Protein AF-A0A5A7T1Z3-F1 (afdb_monomer_lite)

Radius of gyration: 35.7 Å; chains: 1; bounding box: 70×56×98 Å

Sequence (139 aa):
MLKKARVNKQGQYDNDDVQQVVHKIDEISMNTDSSSVNRHYSNDVLIQALDTKENNDRVHGVSGYVTPTTYFHSVKKTSKDEANILVENEELRRRVSELEAQIHPNLSTSLSAHRSYSRRIMLEGIEEKGKRIEVESMD

Secondary structure (DSSP, 8-state):
--------TTS--S-HHHHHHHHHHHHHHHHHHH-----SS---HHHHHHTPPP-TT------TT--GGGTS-PPPPPHHHHHHHHHHHHHHHHHHHHHHHHHHHHHHHHHHHHHHHHHHHHHHHHHHHHHHHHHHT--

Foldseek 3Di:
DDDDDDDDPVRHDPDPLVVQLVVQLVVVVVCVVVDPPDPDDPQPSNCRSVVHDDDPPDDPPPDPPDDVVNVDVDDDQDPVNVVVVVVVVVVVVVVVVVVVVVPVVVVVVVVVVVVVVVVVVVVVVVVVVVVVVVVVVVD

Organism: Cucumis melo var. makuwa (NCBI:txid1194695)

pLDDT: mean 77.85, std 12.14, range [49.25, 97.31]

Structure (mmCIF, N/CA/C/O backbone):
data_AF-A0A5A7T1Z3-F1
#
_entry.id   AF-A0A5A7T1Z3-F1
#
loop_
_atom_site.group_PDB
_atom_site.id
_atom_site.type_symbol
_atom_site.label_atom_id
_atom_site.label_alt_id
_atom_site.label_comp_id
_atom_site.label_asym_id
_atom_site.label_entity_id
_atom_site.label_seq_id
_atom_site.pdbx_PDB_ins_code
_atom_site.Cartn_x
_atom_site.Cartn_y
_atom_site.Cartn_z
_atom_site.occupancy
_atom_site.B_iso_or_equiv
_atom_site.auth_seq_id
_atom_site.auth_comp_id
_atom_site.auth_asym_id
_atom_site.auth_atom_id
_atom_site.pdbx_PDB_model_num
ATOM 1 N N . MET A 1 1 ? -4.048 -23.358 23.894 1.00 57.84 1 MET A N 1
ATOM 2 C CA . MET A 1 1 ? -3.948 -22.084 23.145 1.00 57.84 1 MET A CA 1
ATOM 3 C C . MET A 1 1 ? -4.443 -20.943 24.033 1.00 57.84 1 MET A C 1
ATOM 5 O O . MET A 1 1 ? -5.480 -21.107 24.661 1.00 57.84 1 MET A O 1
ATOM 9 N N . LEU A 1 2 ? -3.704 -19.834 24.165 1.00 58.19 2 LEU A N 1
ATOM 10 C CA . LEU A 1 2 ? -4.121 -18.700 25.005 1.00 58.19 2 LEU A CA 1
ATOM 11 C C . LEU A 1 2 ? -4.931 -17.705 24.161 1.00 58.19 2 LEU A C 1
ATOM 13 O O . LEU A 1 2 ? -4.349 -16.874 23.471 1.00 58.19 2 LEU A O 1
ATOM 17 N N . LYS A 1 3 ? -6.265 -17.783 24.212 1.00 73.19 3 LYS A N 1
ATOM 18 C CA . LYS A 1 3 ? -7.150 -16.752 23.647 1.00 73.19 3 LYS A CA 1
ATOM 19 C C . LYS A 1 3 ? -7.425 -15.684 24.708 1.00 73.19 3 LYS A C 1
ATOM 21 O O . LYS A 1 3 ? -7.753 -16.011 25.848 1.00 73.19 3 LYS A O 1
ATOM 26 N N . LYS A 1 4 ? -7.260 -14.405 24.363 1.00 75.50 4 LYS A N 1
ATOM 27 C CA . LYS A 1 4 ? -7.485 -13.289 25.291 1.00 75.50 4 LYS A CA 1
ATOM 28 C C . LYS A 1 4 ? -8.191 -12.155 24.561 1.00 75.50 4 LYS A C 1
ATOM 30 O O . LYS A 1 4 ? -7.642 -11.590 23.623 1.00 75.50 4 LYS A O 1
ATOM 35 N N . ALA A 1 5 ? -9.391 -11.823 25.014 1.00 79.88 5 ALA A N 1
ATOM 36 C CA . ALA A 1 5 ? -10.164 -10.685 24.536 1.00 79.88 5 ALA A CA 1
ATOM 37 C C . ALA A 1 5 ? -10.543 -9.782 25.720 1.00 79.88 5 ALA A C 1
ATOM 39 O O . ALA A 1 5 ? -10.423 -10.174 26.885 1.00 79.88 5 ALA A O 1
ATOM 40 N N . ARG A 1 6 ? -10.934 -8.535 25.431 1.00 82.00 6 ARG A N 1
ATOM 41 C CA . ARG A 1 6 ? -11.328 -7.572 26.465 1.00 82.00 6 ARG A CA 1
ATOM 42 C C . ARG A 1 6 ? -12.658 -8.012 27.074 1.00 82.00 6 ARG A C 1
ATOM 44 O O . ARG A 1 6 ? -13.647 -8.119 26.361 1.00 82.00 6 ARG A O 1
ATOM 51 N N . VAL A 1 7 ? -12.656 -8.227 28.384 1.00 85.75 7 VAL A N 1
ATOM 52 C CA . VAL A 1 7 ? -13.840 -8.571 29.178 1.00 85.75 7 VAL A CA 1
ATOM 53 C C . VAL A 1 7 ? -14.198 -7.423 30.112 1.00 85.75 7 VAL A C 1
ATOM 55 O O . VAL A 1 7 ? -13.341 -6.607 30.475 1.00 85.75 7 VAL A O 1
ATOM 58 N N . ASN A 1 8 ? -15.462 -7.354 30.504 1.00 87.56 8 ASN A N 1
ATOM 59 C CA . ASN A 1 8 ? -15.920 -6.437 31.536 1.00 87.56 8 ASN A CA 1
ATOM 60 C C . ASN A 1 8 ? -15.425 -6.862 32.930 1.00 87.56 8 ASN A C 1
ATOM 62 O O . ASN A 1 8 ? -14.740 -7.873 33.108 1.00 87.56 8 ASN A O 1
ATOM 66 N N . LYS A 1 9 ? -15.783 -6.082 33.955 1.00 90.50 9 LYS A N 1
ATOM 67 C CA . LYS A 1 9 ? -15.411 -6.373 35.352 1.00 90.50 9 LYS A CA 1
ATOM 68 C C . LYS A 1 9 ? -15.997 -7.699 35.862 1.00 90.50 9 LYS A C 1
ATOM 70 O O . LYS A 1 9 ? -15.533 -8.210 36.873 1.00 90.50 9 LYS A O 1
ATOM 75 N N . GLN A 1 10 ? -17.003 -8.234 35.175 1.00 87.38 10 GLN A N 1
ATOM 76 C CA . GLN A 1 10 ? -17.705 -9.478 35.474 1.00 87.38 10 GLN A CA 1
ATOM 77 C C . GLN A 1 10 ? -17.140 -10.676 34.689 1.00 87.38 10 GLN A C 1
ATOM 79 O O . GLN A 1 10 ? -17.628 -11.792 34.849 1.00 87.38 10 GLN A O 1
ATOM 84 N N . GLY A 1 11 ? -16.114 -10.469 33.855 1.00 84.75 11 GLY A N 1
ATOM 85 C CA . GLY A 1 11 ? -15.485 -11.524 33.060 1.00 84.75 11 GLY A CA 1
ATOM 86 C C . GLY A 1 11 ? -16.263 -11.933 31.805 1.00 84.75 11 GLY A C 1
ATOM 87 O O . GLY A 1 11 ? -15.896 -12.922 31.178 1.00 84.75 11 GLY A O 1
ATOM 88 N N . GLN A 1 12 ? -17.307 -11.191 31.430 1.00 85.94 12 GLN A N 1
ATOM 89 C CA . GLN A 1 12 ? -18.101 -11.431 30.224 1.00 85.94 12 GLN A CA 1
ATOM 90 C C . GLN A 1 12 ? -17.650 -10.523 29.076 1.00 85.94 12 GLN A C 1
ATOM 92 O O . GLN A 1 12 ? -17.032 -9.474 29.293 1.00 85.94 12 GLN A O 1
ATOM 97 N N . TYR A 1 13 ? -17.965 -10.930 27.850 1.00 87.56 13 TYR A N 1
ATOM 98 C CA . TYR A 1 13 ? -17.779 -10.098 26.666 1.00 87.56 13 TYR A CA 1
ATOM 99 C C . TYR A 1 13 ? -19.002 -9.196 26.492 1.00 87.56 13 TYR A C 1
ATOM 101 O O . TYR A 1 13 ? -20.121 -9.688 26.448 1.00 87.56 13 TYR A O 1
ATOM 109 N N . ASP A 1 14 ? -18.788 -7.882 26.396 1.00 85.44 14 ASP A N 1
ATOM 110 C CA . ASP A 1 14 ? -19.880 -6.914 26.188 1.00 85.44 14 ASP A CA 1
ATOM 111 C C . ASP A 1 14 ? -20.337 -6.838 24.719 1.00 85.44 14 ASP A C 1
ATOM 113 O O . ASP A 1 14 ? -21.327 -6.180 24.414 1.00 85.44 14 ASP A O 1
ATOM 117 N N . ASN A 1 15 ? -19.579 -7.443 23.798 1.00 88.31 15 ASN A N 1
ATOM 118 C CA . ASN A 1 15 ? -19.832 -7.402 22.361 1.00 88.31 15 ASN A CA 1
ATOM 119 C C . ASN A 1 15 ? -20.093 -8.822 21.834 1.00 88.31 15 ASN A C 1
ATOM 121 O O . ASN A 1 15 ? -19.204 -9.679 21.893 1.00 88.31 15 ASN A O 1
ATOM 125 N N . ASP A 1 16 ? -21.287 -9.025 21.277 1.00 88.06 16 ASP A N 1
ATOM 126 C CA . ASP A 1 16 ? -21.742 -10.290 20.694 1.00 88.06 16 ASP A CA 1
ATOM 127 C C . ASP A 1 16 ? -20.833 -10.781 19.556 1.00 88.06 16 ASP A C 1
ATOM 129 O O . ASP A 1 16 ? -20.607 -11.984 19.425 1.00 88.06 16 ASP A O 1
ATOM 133 N N . ASP A 1 17 ? -20.246 -9.881 18.764 1.00 86.69 17 ASP A N 1
ATOM 134 C CA . ASP A 1 17 ? -19.304 -10.231 17.693 1.00 86.69 17 ASP A CA 1
ATOM 135 C C . ASP A 1 17 ? -18.021 -10.839 18.273 1.00 86.69 17 ASP A C 1
ATOM 137 O O . ASP A 1 17 ? -17.496 -11.835 17.774 1.00 86.69 17 ASP A O 1
ATOM 141 N N . VAL A 1 18 ? -17.525 -10.273 19.379 1.00 85.44 18 VAL A N 1
ATOM 142 C CA . VAL A 1 18 ? -16.344 -10.802 20.077 1.00 85.44 18 VAL A CA 1
ATOM 143 C C . VAL A 1 18 ? -16.656 -12.182 20.642 1.00 85.44 18 VAL A C 1
ATOM 145 O O . VAL A 1 18 ? -15.829 -13.086 20.537 1.00 85.44 18 VAL A O 1
ATOM 148 N N . GLN A 1 19 ? -17.851 -12.370 21.202 1.00 88.44 19 GLN A N 1
ATOM 149 C CA . GLN A 1 19 ? -18.277 -13.660 21.732 1.00 88.44 19 GLN A CA 1
ATOM 150 C C . GLN A 1 19 ? -18.398 -14.727 20.632 1.00 88.44 19 GLN A C 1
ATOM 152 O O . GLN A 1 19 ? -17.922 -15.847 20.825 1.00 88.44 19 GLN A O 1
ATOM 157 N N . GLN A 1 20 ? -18.951 -14.376 19.468 1.00 88.75 20 GLN A N 1
ATOM 158 C CA . GLN A 1 20 ? -19.030 -15.261 18.300 1.00 88.75 20 GLN A CA 1
ATOM 159 C C . GLN A 1 20 ? -17.642 -15.684 17.806 1.00 88.75 20 GLN A C 1
ATOM 161 O O . GLN A 1 20 ? -17.389 -16.875 17.627 1.00 88.75 20 GLN A O 1
ATOM 166 N N . VAL A 1 21 ? -16.710 -14.737 17.660 1.00 88.06 21 VAL A N 1
ATOM 167 C CA . VAL A 1 21 ? -15.324 -15.032 17.255 1.00 88.0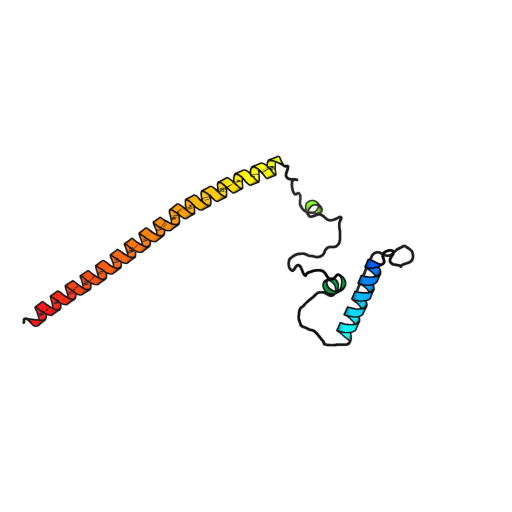6 21 VAL A CA 1
ATOM 168 C C . VAL A 1 21 ? -14.637 -15.934 18.282 1.00 88.06 21 VAL A C 1
ATOM 170 O O . VAL A 1 21 ? -13.963 -16.893 17.915 1.00 88.06 21 VAL A O 1
ATOM 173 N N . VAL A 1 22 ? -14.831 -15.675 19.578 1.00 88.19 22 VAL A N 1
ATOM 174 C CA . VAL A 1 22 ? -14.267 -16.496 20.660 1.00 88.19 22 VAL A CA 1
ATOM 175 C C . VAL A 1 22 ? -14.802 -17.929 20.625 1.00 88.19 22 VAL A C 1
ATOM 177 O O . VAL A 1 22 ? -14.023 -18.856 20.855 1.00 88.19 22 VAL A O 1
ATOM 180 N N . HIS A 1 23 ? -16.092 -18.116 20.339 1.00 88.81 23 HIS A N 1
ATOM 181 C CA . HIS A 1 23 ? -16.700 -19.438 20.180 1.00 88.81 23 HIS A CA 1
ATOM 182 C C . HIS A 1 23 ? -16.156 -20.161 18.941 1.00 88.81 23 HIS A C 1
ATOM 184 O O . HIS A 1 23 ? -15.778 -21.327 19.016 1.00 88.81 23 HIS A O 1
ATOM 190 N N . LYS A 1 24 ? -16.031 -19.451 17.815 1.00 88.94 24 LYS A N 1
ATOM 191 C CA . LYS A 1 24 ? -15.489 -19.995 16.564 1.00 88.94 24 LYS A CA 1
ATOM 192 C C . LYS A 1 24 ? -14.023 -20.426 16.703 1.00 88.94 24 LYS A C 1
ATOM 194 O O . LYS A 1 24 ? -13.640 -21.464 16.176 1.00 88.94 24 LYS A O 1
ATOM 199 N N . ILE A 1 25 ? -13.210 -19.686 17.466 1.00 87.25 25 ILE A N 1
ATOM 200 C CA . ILE A 1 25 ? -11.832 -20.088 17.806 1.00 87.25 25 ILE A CA 1
ATOM 201 C C . ILE A 1 25 ? -11.811 -21.409 18.584 1.00 87.25 25 ILE A C 1
ATOM 203 O O . ILE A 1 25 ? -10.964 -22.255 18.302 1.00 87.25 25 ILE A O 1
ATOM 207 N N . ASP A 1 26 ? -12.713 -21.593 19.555 1.00 87.50 26 ASP A N 1
ATOM 208 C CA . ASP A 1 26 ? -12.788 -22.854 20.304 1.00 87.50 26 ASP A CA 1
ATOM 209 C C . ASP A 1 26 ? -13.174 -24.009 19.396 1.00 87.50 26 ASP A C 1
ATOM 211 O O . ASP A 1 26 ? -12.519 -25.044 19.423 1.00 87.50 26 ASP A O 1
ATOM 215 N N . GLU A 1 27 ? -14.196 -23.821 18.568 1.00 87.19 27 GLU A N 1
ATOM 216 C CA . GLU A 1 27 ? -14.657 -24.828 17.618 1.00 87.19 27 GLU A CA 1
ATOM 217 C C . GLU A 1 27 ? -13.532 -25.261 16.666 1.00 87.19 27 GLU A C 1
ATOM 219 O O . GLU A 1 27 ? -13.255 -26.454 16.532 1.00 87.19 27 GLU A O 1
ATOM 224 N N . ILE A 1 28 ? -12.812 -24.300 16.075 1.00 83.31 28 ILE A N 1
ATOM 225 C CA . ILE A 1 28 ? -11.664 -24.573 15.200 1.00 83.31 28 ILE A CA 1
ATOM 226 C C . ILE A 1 28 ? -10.557 -25.301 15.975 1.00 83.31 28 ILE A C 1
ATOM 228 O O . ILE A 1 28 ? -10.031 -26.298 15.486 1.00 83.31 28 ILE A O 1
ATOM 232 N N . SER A 1 29 ? -10.240 -24.858 17.197 1.00 81.88 29 SER A N 1
ATOM 233 C CA . SER A 1 29 ? -9.204 -25.480 18.033 1.00 81.88 29 SER A CA 1
ATOM 234 C C . SER A 1 29 ? -9.540 -26.924 18.413 1.00 81.88 29 SER A C 1
ATOM 236 O O . SER A 1 29 ? -8.663 -27.785 18.404 1.00 81.88 29 SER A O 1
ATOM 238 N N . MET A 1 30 ? -10.800 -27.210 18.743 1.00 81.88 30 MET A N 1
ATOM 239 C CA . MET A 1 30 ? -11.241 -28.564 19.092 1.00 81.88 30 MET A CA 1
ATOM 240 C C . MET A 1 30 ? -11.237 -29.485 17.865 1.00 81.88 30 MET A C 1
ATOM 242 O O . MET A 1 30 ? -10.900 -30.668 17.967 1.00 81.88 30 MET A O 1
ATOM 246 N N . ASN A 1 31 ? -11.558 -28.950 16.686 1.00 77.44 31 ASN A N 1
ATOM 247 C CA . ASN A 1 31 ? -11.548 -29.700 15.430 1.00 77.44 31 ASN A CA 1
ATOM 248 C C . ASN A 1 31 ? -10.124 -30.026 14.943 1.00 77.44 31 ASN A C 1
ATOM 250 O O . ASN A 1 31 ? -9.913 -31.102 14.376 1.00 77.44 31 ASN A O 1
ATOM 254 N N . THR A 1 32 ? -9.138 -29.157 15.213 1.00 68.94 32 THR A N 1
ATOM 255 C CA . THR A 1 32 ? -7.718 -29.436 14.924 1.00 68.94 32 THR A CA 1
ATOM 256 C C . THR A 1 32 ? -7.116 -30.505 15.834 1.00 68.94 32 THR A C 1
ATOM 258 O O . THR A 1 32 ? -6.251 -31.256 15.388 1.00 68.94 32 THR A O 1
ATOM 261 N N . ASP A 1 33 ? -7.576 -30.601 17.086 1.00 64.81 33 ASP A N 1
ATOM 262 C CA . ASP A 1 33 ? -7.094 -31.609 18.041 1.00 64.81 33 ASP A CA 1
ATOM 263 C C . ASP A 1 33 ? -7.724 -32.994 17.794 1.00 64.81 33 ASP A C 1
ATOM 265 O O . ASP A 1 33 ? -7.106 -34.024 18.066 1.00 64.81 33 ASP A O 1
ATOM 269 N N . SER A 1 34 ? -8.954 -33.032 17.268 1.00 62.19 34 SER A N 1
ATOM 270 C CA . SER A 1 34 ? -9.743 -34.262 17.083 1.00 62.19 34 SER A CA 1
ATOM 271 C C . SER A 1 34 ? -9.658 -34.870 15.682 1.00 62.19 34 SER A C 1
ATOM 273 O O . SER A 1 34 ? -9.888 -36.070 15.519 1.00 62.19 34 SER A O 1
ATOM 275 N N . SER A 1 35 ? -9.304 -34.085 14.664 1.00 55.81 35 SER A N 1
ATOM 276 C CA . SER A 1 35 ? -9.194 -34.566 13.292 1.00 55.81 35 SER A CA 1
ATOM 277 C C . SER A 1 35 ? -7.897 -34.073 12.653 1.00 55.81 35 SER A C 1
ATOM 279 O O . SER A 1 35 ? -7.624 -32.880 12.578 1.00 55.81 35 SER A O 1
ATOM 281 N N . SER A 1 36 ? -7.100 -34.989 12.098 1.00 55.44 36 SER A N 1
ATOM 282 C CA . SER A 1 36 ? -5.967 -34.652 11.220 1.00 55.44 36 SER A CA 1
ATOM 283 C C . SER A 1 36 ? -6.425 -34.081 9.864 1.00 55.44 36 SER A C 1
ATOM 285 O O . SER A 1 36 ? -5.683 -34.120 8.877 1.00 55.44 36 SER A O 1
ATOM 287 N N . VAL A 1 37 ? -7.684 -33.649 9.772 1.00 49.25 37 VAL A N 1
ATOM 288 C CA . VAL A 1 37 ? -8.376 -33.336 8.534 1.00 49.25 37 VAL A CA 1
ATOM 289 C C . VAL A 1 37 ? -8.258 -31.842 8.299 1.00 49.25 37 VAL A C 1
ATOM 291 O O . VAL A 1 37 ? -9.041 -31.039 8.789 1.00 49.25 37 VAL A O 1
ATOM 294 N N . ASN A 1 38 ? -7.241 -31.531 7.500 1.00 54.50 38 ASN A N 1
ATOM 295 C CA . ASN A 1 38 ? -7.164 -30.446 6.523 1.00 54.50 38 ASN A CA 1
ATOM 296 C C . ASN A 1 38 ? -5.893 -29.603 6.676 1.00 54.50 38 ASN A C 1
ATOM 298 O O . ASN A 1 38 ? -5.906 -28.419 6.989 1.00 54.50 38 ASN A O 1
ATOM 302 N N . ARG A 1 39 ? -4.762 -30.249 6.380 1.00 52.47 39 ARG A N 1
ATOM 303 C CA . ARG A 1 39 ? -3.444 -29.629 6.191 1.00 52.47 39 ARG A CA 1
ATOM 304 C C . ARG A 1 39 ? -3.346 -28.837 4.871 1.00 52.47 39 ARG A C 1
ATOM 306 O O . ARG A 1 39 ? -2.238 -28.534 4.432 1.00 52.47 39 ARG A O 1
ATOM 313 N N . HIS A 1 40 ? -4.463 -28.560 4.192 1.00 51.56 40 HIS A N 1
ATOM 314 C CA . HIS A 1 40 ? -4.461 -27.751 2.979 1.00 51.56 40 HIS A CA 1
ATOM 315 C C . HIS A 1 40 ? -4.720 -26.288 3.326 1.00 51.56 40 HIS A C 1
ATOM 317 O O . HIS A 1 40 ? -5.838 -25.884 3.620 1.00 51.56 40 HIS A O 1
ATOM 323 N N . TYR A 1 41 ? -3.632 -25.527 3.209 1.00 52.03 41 TYR A N 1
ATOM 324 C CA . TYR A 1 41 ? -3.492 -24.094 3.433 1.00 52.03 41 TYR A CA 1
ATOM 325 C C . TYR A 1 41 ? -3.509 -23.651 4.899 1.00 52.03 41 TYR A C 1
ATOM 327 O O . TYR A 1 41 ? -4.463 -23.820 5.648 1.00 52.03 41 TYR A O 1
ATOM 335 N N . SER A 1 42 ? -2.373 -23.077 5.277 1.00 58.12 42 SER A N 1
ATOM 336 C CA . SER A 1 42 ? -1.963 -22.484 6.544 1.00 58.12 42 SER A CA 1
ATOM 337 C C . SER A 1 42 ? -2.795 -21.263 6.950 1.00 58.12 42 SER A C 1
ATOM 339 O O . SER A 1 42 ? -2.242 -20.227 7.296 1.00 58.12 42 SER A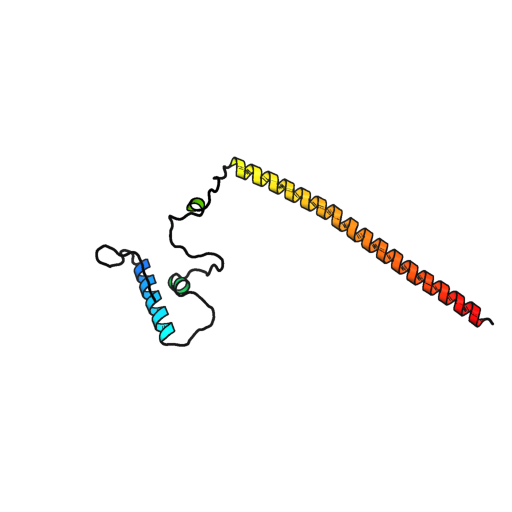 O 1
ATOM 341 N N . ASN A 1 43 ? -4.120 -21.362 6.911 1.00 64.06 43 ASN A N 1
ATOM 342 C CA . ASN A 1 43 ? -4.971 -20.289 7.396 1.00 64.06 43 ASN A CA 1
ATOM 343 C C . ASN A 1 43 ? -4.890 -20.289 8.925 1.00 64.06 43 ASN A C 1
ATOM 345 O O . ASN A 1 43 ? -5.409 -21.199 9.574 1.00 64.06 43 ASN A O 1
ATOM 349 N N . ASP A 1 44 ? -4.211 -19.289 9.486 1.00 75.75 44 ASP A N 1
ATOM 350 C CA . ASP A 1 44 ? -4.147 -19.027 10.926 1.00 75.75 44 ASP A CA 1
ATOM 351 C C . ASP A 1 44 ? -5.553 -19.114 11.559 1.00 75.75 44 ASP A C 1
ATOM 353 O O . ASP A 1 44 ? -6.545 -18.679 10.965 1.00 75.75 44 ASP A O 1
ATOM 357 N N . VAL A 1 45 ? -5.649 -19.670 12.771 1.00 80.56 45 VAL A N 1
ATOM 358 C CA . VAL A 1 45 ? -6.910 -19.829 13.521 1.00 80.56 45 VAL A CA 1
ATOM 359 C C . VAL A 1 45 ? -7.642 -18.492 13.633 1.00 80.56 45 VAL A C 1
ATOM 361 O O . VAL A 1 45 ? -8.868 -18.441 13.541 1.00 80.56 45 VAL A O 1
ATOM 364 N N . LEU A 1 46 ? -6.895 -17.393 13.776 1.00 78.75 46 LEU A N 1
ATOM 365 C CA . LEU A 1 46 ? -7.463 -16.047 13.823 1.00 78.75 46 LEU A CA 1
ATOM 366 C C . LEU A 1 46 ? -8.061 -15.606 12.484 1.00 78.75 46 LEU A C 1
ATOM 368 O O . LEU A 1 46 ? -9.123 -14.993 12.477 1.00 78.75 46 LEU A O 1
ATOM 372 N N . ILE A 1 47 ? -7.422 -15.935 11.361 1.00 79.50 47 ILE A N 1
ATOM 373 C CA . ILE A 1 47 ? -7.919 -15.609 10.016 1.00 79.50 47 ILE A CA 1
ATOM 374 C C . ILE A 1 47 ? -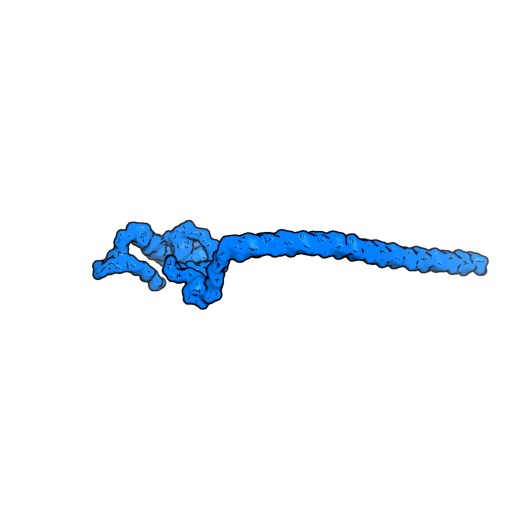9.228 -16.350 9.754 1.00 79.50 47 ILE A C 1
AT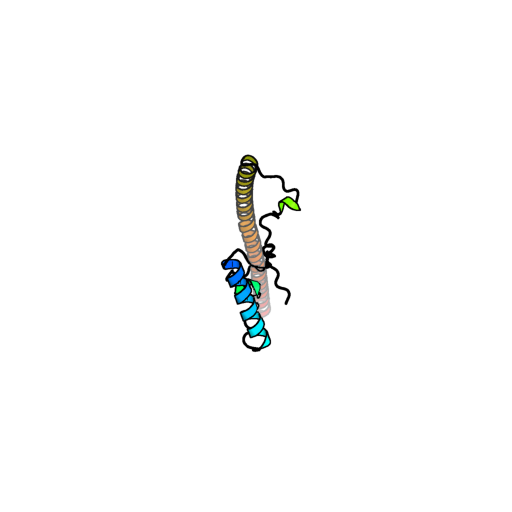OM 376 O O . ILE A 1 47 ? -10.203 -15.748 9.311 1.00 79.50 47 ILE A O 1
ATOM 380 N N . GLN A 1 48 ? -9.275 -17.638 10.098 1.00 81.94 48 GLN A N 1
ATOM 381 C CA . GLN A 1 48 ? -10.486 -18.447 9.963 1.00 81.94 48 GLN A CA 1
ATOM 382 C C . GLN A 1 48 ? -11.613 -17.964 10.882 1.00 81.94 48 GLN A C 1
ATOM 384 O O . GLN A 1 48 ? -12.774 -17.946 10.487 1.00 81.94 48 GLN A O 1
ATOM 389 N N . ALA A 1 49 ? -11.295 -17.554 12.111 1.00 83.50 49 ALA A N 1
ATOM 390 C CA . ALA A 1 49 ? -12.306 -17.058 13.036 1.00 83.50 49 ALA A CA 1
ATOM 391 C C . ALA A 1 49 ? -12.861 -15.685 12.625 1.00 83.50 49 ALA A C 1
ATOM 393 O O . ALA A 1 49 ? -14.050 -15.436 12.805 1.00 83.50 49 ALA A O 1
ATOM 394 N N . LEU A 1 50 ? -12.019 -14.815 12.060 1.00 82.88 50 LEU A N 1
ATOM 395 C CA . LEU A 1 50 ? -12.389 -13.459 11.642 1.00 82.88 50 LEU A CA 1
ATOM 396 C C . LEU A 1 50 ? -12.935 -13.376 10.204 1.00 82.88 50 LEU A C 1
ATOM 398 O O . LE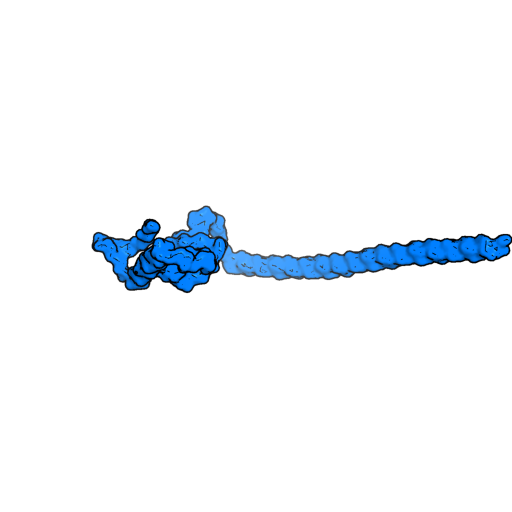U A 1 50 ? -13.378 -12.301 9.808 1.00 82.88 50 LEU A O 1
ATOM 402 N N . ASP A 1 51 ? -12.887 -14.466 9.429 1.00 80.19 51 ASP A N 1
ATOM 403 C CA . ASP A 1 51 ? -13.254 -14.522 8.001 1.00 80.19 51 ASP A CA 1
ATOM 404 C C . ASP A 1 51 ? -12.571 -13.435 7.149 1.00 80.19 51 ASP A C 1
ATOM 406 O O . ASP A 1 51 ? -13.122 -12.915 6.174 1.00 80.19 51 ASP A O 1
ATOM 410 N N . THR A 1 52 ? -11.345 -13.063 7.516 1.00 74.12 52 THR A N 1
ATOM 411 C CA . THR A 1 52 ? -10.557 -12.062 6.793 1.00 74.12 52 THR A CA 1
ATOM 412 C C . THR A 1 52 ? -9.635 -12.722 5.772 1.00 74.12 52 THR A C 1
ATOM 414 O O . THR A 1 52 ? -9.270 -13.888 5.877 1.00 74.12 52 THR A O 1
ATOM 417 N N . LYS A 1 53 ? -9.238 -11.977 4.735 1.00 75.06 53 LYS A N 1
ATOM 418 C CA . LYS A 1 53 ? -8.234 -12.449 3.773 1.00 75.06 53 LYS A CA 1
ATOM 419 C C . LYS A 1 53 ? -6.838 -12.387 4.404 1.00 75.06 53 LYS A C 1
ATOM 421 O O . LYS A 1 53 ? -6.460 -11.341 4.932 1.00 75.06 53 LYS A O 1
ATOM 426 N N . GLU A 1 54 ? -6.067 -13.469 4.289 1.00 68.69 54 GLU A N 1
ATOM 427 C CA . GLU A 1 54 ? -4.668 -13.520 4.726 1.00 68.69 54 GLU A CA 1
ATOM 428 C C . GLU A 1 54 ? -3.833 -12.422 4.039 1.00 68.69 54 GLU A C 1
ATOM 430 O O . GLU A 1 54 ? -3.843 -12.278 2.813 1.00 68.69 54 GLU A O 1
ATOM 435 N N . ASN A 1 55 ? -3.118 -11.628 4.842 1.00 67.94 55 ASN A N 1
ATOM 436 C CA . ASN A 1 55 ? -2.148 -10.643 4.369 1.00 67.94 55 ASN A CA 1
ATOM 437 C C . ASN A 1 55 ? -0.757 -11.072 4.849 1.00 67.94 55 ASN A C 1
ATOM 439 O O . ASN A 1 55 ? -0.366 -10.732 5.965 1.00 67.94 55 ASN A O 1
ATOM 443 N N . ASN A 1 56 ? -0.025 -11.796 3.999 1.00 65.50 56 ASN A N 1
ATOM 444 C CA . ASN A 1 56 ? 1.267 -12.423 4.324 1.00 65.50 56 ASN A CA 1
ATOM 445 C C . ASN A 1 56 ? 2.333 -11.444 4.854 1.00 65.50 56 ASN A C 1
ATOM 447 O O . ASN A 1 56 ? 3.220 -11.848 5.600 1.00 65.50 56 ASN A O 1
ATOM 451 N N . ASP A 1 57 ? 2.224 -10.156 4.517 1.00 64.31 57 ASP A N 1
ATOM 452 C CA . ASP A 1 57 ? 3.230 -9.138 4.845 1.00 64.31 57 ASP A CA 1
ATOM 453 C C . ASP A 1 57 ? 2.830 -8.218 6.014 1.00 64.31 57 ASP A C 1
ATOM 455 O O . ASP A 1 57 ? 3.574 -7.301 6.371 1.00 64.31 57 ASP A O 1
ATOM 459 N N . ARG A 1 58 ? 1.641 -8.400 6.612 1.00 64.12 58 ARG A N 1
ATOM 460 C CA . ARG A 1 58 ? 1.140 -7.519 7.683 1.00 64.12 58 ARG A CA 1
ATOM 461 C C . ARG A 1 58 ? 0.876 -8.299 8.962 1.00 64.12 58 ARG A C 1
ATOM 463 O O . ARG A 1 58 ? -0.026 -9.126 9.041 1.00 64.12 58 ARG A O 1
ATOM 470 N N . VAL A 1 59 ? 1.619 -7.947 10.009 1.00 61.81 59 VAL A N 1
ATOM 471 C CA . VAL A 1 59 ? 1.322 -8.391 11.373 1.00 61.81 59 VAL A CA 1
ATOM 472 C C . VAL A 1 59 ? -0.034 -7.814 11.786 1.00 61.81 59 VAL A C 1
ATOM 474 O O . VAL A 1 59 ? -0.228 -6.597 11.773 1.00 61.81 59 VAL A O 1
ATOM 477 N N . HIS A 1 60 ? -0.969 -8.684 12.172 1.00 63.69 60 HIS A N 1
ATOM 478 C CA . HIS A 1 60 ? -2.299 -8.310 12.658 1.00 63.69 60 HIS A CA 1
ATOM 479 C C . HIS A 1 60 ? -2.210 -7.827 14.112 1.00 63.69 60 HIS A C 1
ATOM 481 O O . HIS A 1 60 ? -2.709 -8.450 15.045 1.00 63.69 60 HIS A O 1
ATOM 487 N N . GLY A 1 61 ? -1.531 -6.701 14.322 1.00 59.56 61 GLY A N 1
ATOM 488 C CA . GLY A 1 61 ? -1.599 -5.975 15.580 1.00 59.56 61 GLY A CA 1
ATOM 489 C C . GLY A 1 61 ? -2.945 -5.271 15.663 1.00 59.56 61 GLY A C 1
ATOM 490 O O . GLY A 1 61 ? -3.102 -4.180 15.119 1.00 59.56 61 GLY A O 1
ATOM 491 N N . VAL A 1 62 ? -3.931 -5.870 16.333 1.00 55.56 62 VAL A N 1
ATOM 492 C CA . VAL A 1 62 ? -5.148 -5.141 16.706 1.00 55.56 62 VAL A CA 1
ATOM 493 C C . VAL A 1 62 ? -4.772 -4.137 17.790 1.00 55.56 62 VAL A C 1
ATOM 495 O O . VAL A 1 62 ? -4.845 -4.403 18.985 1.00 55.56 62 VAL A O 1
ATOM 498 N N . SER A 1 63 ? -4.348 -2.955 17.366 1.00 50.88 63 SER A N 1
ATOM 499 C CA . SER A 1 63 ? -4.438 -1.761 18.187 1.00 50.88 63 SER A CA 1
ATOM 500 C C . SER A 1 63 ? -4.726 -0.591 17.268 1.00 50.88 63 SER A C 1
ATOM 502 O O . SER A 1 63 ? -3.824 -0.030 16.653 1.00 50.88 63 SER A O 1
ATOM 504 N N . GLY A 1 64 ? -6.000 -0.198 17.194 1.00 59.34 64 GLY A N 1
ATOM 505 C CA . GLY A 1 64 ? -6.441 1.011 16.486 1.00 59.34 64 GLY A CA 1
ATOM 506 C C . GLY A 1 64 ? -5.803 2.309 17.005 1.00 59.34 64 GLY A C 1
ATOM 507 O O . GLY A 1 64 ? -6.091 3.378 16.480 1.00 59.34 64 GLY A O 1
ATOM 508 N N . TYR A 1 65 ? -4.934 2.220 18.017 1.00 61.75 65 TYR A N 1
ATOM 509 C CA . TYR A 1 65 ? -4.212 3.327 18.635 1.00 61.75 65 TYR A CA 1
ATOM 510 C C . TYR A 1 65 ? -2.714 3.347 18.309 1.00 61.75 65 TYR A C 1
ATOM 512 O O . TYR A 1 65 ? -2.026 4.284 18.705 1.00 61.75 65 TYR A O 1
ATOM 520 N N . VAL A 1 66 ? -2.190 2.326 17.623 1.00 62.75 66 VAL A N 1
ATOM 521 C CA . VAL A 1 66 ? -0.766 2.237 17.282 1.00 62.75 66 VAL A CA 1
ATOM 522 C C . VAL A 1 66 ? -0.608 2.475 15.789 1.00 62.75 66 VAL A C 1
ATOM 524 O O . VAL A 1 66 ? -0.691 1.568 14.964 1.00 62.75 66 VAL A O 1
ATOM 527 N N . THR A 1 67 ? -0.402 3.736 15.434 1.00 69.31 67 THR A N 1
ATOM 528 C CA . THR A 1 67 ? -0.029 4.134 14.079 1.00 69.31 67 THR A CA 1
ATOM 529 C C . THR A 1 67 ? 1.486 4.005 13.908 1.00 69.31 67 THR A C 1
ATOM 531 O O . THR A 1 67 ? 2.223 4.174 14.875 1.00 69.31 67 THR A O 1
ATOM 534 N N . PRO A 1 68 ? 2.013 3.763 12.694 1.00 71.06 68 PRO A N 1
ATOM 535 C CA . PRO A 1 68 ? 3.463 3.752 12.468 1.00 71.06 68 PRO A CA 1
ATOM 536 C C . PRO A 1 68 ? 4.159 5.033 12.956 1.00 71.06 68 PRO A C 1
ATOM 538 O O . PRO A 1 68 ? 5.300 4.983 13.400 1.00 71.06 68 PRO A O 1
ATOM 541 N N . THR A 1 69 ? 3.443 6.162 12.975 1.00 69.94 69 THR A N 1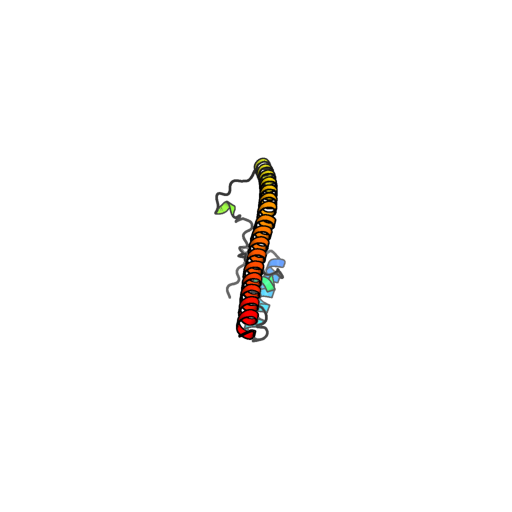
ATOM 542 C CA . THR A 1 69 ? 3.889 7.442 13.554 1.00 69.94 69 THR A CA 1
ATOM 543 C C . THR A 1 69 ? 4.230 7.368 15.050 1.00 69.94 69 THR A C 1
ATOM 545 O O . THR A 1 69 ? 4.931 8.240 15.551 1.00 69.94 69 THR A O 1
ATOM 548 N N . THR A 1 70 ? 3.740 6.356 15.776 1.00 74.00 70 THR A N 1
ATOM 549 C CA . THR A 1 70 ? 4.068 6.098 17.187 1.00 74.00 70 THR A CA 1
ATOM 550 C C . THR A 1 70 ? 5.517 5.638 17.356 1.00 74.00 70 THR A C 1
ATOM 552 O O . THR A 1 70 ? 6.121 5.911 18.388 1.00 74.00 70 THR A O 1
ATOM 555 N N . TYR A 1 71 ? 6.085 4.961 16.354 1.00 79.31 71 TYR A N 1
ATOM 556 C CA . TYR A 1 71 ? 7.460 4.447 16.394 1.00 79.31 71 TYR A CA 1
ATOM 557 C C . TYR A 1 71 ? 8.406 5.210 15.470 1.00 79.31 71 TYR A C 1
ATOM 559 O O . TYR A 1 71 ? 9.591 5.352 15.763 1.00 79.31 71 TYR A O 1
ATOM 567 N N . PHE A 1 72 ? 7.889 5.709 14.351 1.00 81.62 72 PHE A N 1
ATOM 568 C CA . PHE A 1 72 ? 8.663 6.419 13.350 1.00 81.62 72 PHE A CA 1
ATOM 569 C C . PHE A 1 72 ? 8.328 7.907 13.401 1.00 81.62 72 PHE A C 1
ATOM 571 O O . PHE A 1 72 ? 7.165 8.294 13.297 1.00 81.62 72 PHE A O 1
ATOM 578 N N . HIS A 1 73 ? 9.359 8.751 13.480 1.00 78.25 73 HIS A N 1
ATOM 579 C CA . HIS A 1 73 ? 9.238 10.199 13.302 1.00 78.25 73 HIS A CA 1
ATOM 580 C C . HIS A 1 73 ? 8.964 10.525 11.825 1.00 78.25 73 HIS A C 1
ATOM 582 O O . HIS A 1 73 ? 9.804 11.077 11.118 1.00 78.25 73 HIS A O 1
ATOM 588 N N . SER A 1 74 ? 7.795 10.135 11.323 1.00 75.62 74 SER A N 1
ATOM 589 C CA . SER A 1 74 ? 7.362 10.485 9.978 1.00 75.62 74 SER A CA 1
ATOM 590 C C . SER A 1 74 ? 6.844 11.918 9.986 1.00 75.62 74 SER A C 1
ATOM 592 O O . SER A 1 74 ? 5.854 12.225 10.657 1.00 75.62 74 SER A O 1
ATOM 594 N N . VAL A 1 75 ? 7.497 12.791 9.224 1.00 75.06 75 VAL A N 1
ATOM 595 C CA . VAL A 1 75 ? 6.988 14.138 8.956 1.00 75.06 75 VAL A CA 1
ATOM 596 C C . VAL A 1 75 ? 5.627 14.008 8.271 1.00 75.06 75 VAL A C 1
ATOM 598 O O . VAL A 1 75 ? 5.491 13.285 7.282 1.00 75.06 75 VAL A O 1
ATOM 601 N N . LYS A 1 76 ? 4.602 14.676 8.811 1.00 76.25 76 LYS A N 1
ATOM 602 C CA . LYS A 1 76 ? 3.291 14.741 8.157 1.00 76.25 76 LYS A CA 1
ATOM 603 C C . LYS A 1 76 ? 3.473 15.497 6.847 1.00 76.25 76 LYS A C 1
ATOM 605 O O . LYS A 1 76 ? 3.837 16.669 6.877 1.00 76.25 76 LYS A O 1
ATOM 610 N N . LYS A 1 77 ? 3.238 14.829 5.719 1.00 79.00 77 LYS A N 1
ATOM 611 C CA . LYS A 1 77 ? 3.285 15.490 4.415 1.00 79.00 77 LYS A CA 1
ATOM 612 C C . LYS A 1 77 ? 2.151 16.504 4.347 1.00 79.00 77 LYS A C 1
ATOM 614 O O . LYS A 1 77 ? 1.008 16.179 4.669 1.00 79.00 77 LYS A O 1
ATOM 619 N N . THR A 1 78 ? 2.475 17.734 3.980 1.00 80.12 78 THR A N 1
ATOM 620 C CA . THR A 1 78 ? 1.463 18.741 3.666 1.00 80.12 78 THR A CA 1
ATOM 621 C C . THR A 1 78 ? 0.939 18.504 2.250 1.00 80.12 78 THR A C 1
ATOM 623 O O . THR A 1 78 ? 1.619 17.890 1.428 1.00 80.12 78 THR A O 1
ATOM 626 N N . SER A 1 79 ? -0.244 19.028 1.925 1.00 80.06 79 SER A N 1
ATOM 627 C CA . SER A 1 79 ? -0.775 18.974 0.552 1.00 80.06 79 SER A CA 1
ATOM 628 C C . SER A 1 79 ? 0.177 19.610 -0.471 1.00 80.06 79 SER A C 1
ATOM 630 O O . SER A 1 79 ? 0.210 19.209 -1.631 1.00 80.06 79 SER A O 1
ATOM 632 N N . LYS A 1 80 ? 1.001 20.570 -0.032 1.00 84.75 80 LYS A N 1
ATOM 633 C CA . LYS A 1 80 ? 2.066 21.172 -0.836 1.00 84.75 80 LYS A CA 1
ATOM 634 C C . LYS A 1 80 ? 3.209 20.192 -1.111 1.00 84.75 80 LYS A C 1
ATOM 636 O O . LYS A 1 80 ? 3.690 20.136 -2.238 1.00 84.75 80 LYS A O 1
ATOM 641 N N . ASP A 1 81 ? 3.626 19.419 -0.111 1.00 85.25 81 ASP A N 1
ATOM 642 C CA . ASP A 1 81 ? 4.665 18.397 -0.288 1.00 85.25 81 ASP A CA 1
ATOM 643 C C . ASP A 1 81 ? 4.178 17.288 -1.221 1.00 85.25 81 ASP A C 1
ATOM 645 O O . ASP A 1 81 ? 4.925 16.812 -2.068 1.00 85.25 81 ASP A O 1
ATOM 649 N N . GLU A 1 82 ? 2.906 16.908 -1.107 1.00 86.62 82 GLU A N 1
ATOM 650 C CA . GLU A 1 82 ? 2.281 15.918 -1.981 1.00 86.62 82 GLU A CA 1
ATOM 651 C C . GLU A 1 82 ? 2.202 16.405 -3.436 1.00 86.62 82 GLU A C 1
ATOM 653 O O . GLU A 1 82 ? 2.592 15.673 -4.346 1.00 86.62 82 GLU A O 1
ATOM 658 N N . ALA A 1 83 ? 1.815 17.665 -3.661 1.00 88.75 83 ALA A N 1
ATOM 659 C CA . ALA A 1 83 ? 1.833 18.279 -4.988 1.00 88.75 83 ALA A CA 1
ATOM 660 C C . ALA A 1 83 ? 3.253 18.355 -5.582 1.00 88.75 83 ALA A C 1
ATOM 662 O O . ALA A 1 83 ? 3.447 18.008 -6.746 1.00 88.75 83 ALA A O 1
ATOM 663 N N . ASN A 1 84 ? 4.255 18.741 -4.784 1.00 91.69 84 ASN A N 1
ATOM 664 C CA . ASN A 1 84 ? 5.654 18.766 -5.225 1.00 91.69 84 ASN A CA 1
ATOM 665 C C . ASN A 1 84 ? 6.157 17.369 -5.620 1.00 91.69 84 ASN A C 1
ATOM 667 O O . ASN A 1 84 ? 6.810 17.225 -6.650 1.00 91.69 84 ASN A O 1
ATOM 671 N N . ILE A 1 85 ? 5.813 16.339 -4.841 1.00 91.31 85 ILE A N 1
ATOM 672 C CA . ILE A 1 85 ? 6.174 14.947 -5.145 1.00 91.31 85 ILE A CA 1
ATOM 673 C C . ILE A 1 85 ? 5.541 14.491 -6.465 1.00 91.31 85 ILE A C 1
ATOM 675 O O . ILE A 1 85 ? 6.182 13.774 -7.232 1.00 91.31 85 ILE A O 1
ATOM 679 N N . LEU A 1 86 ? 4.292 14.870 -6.746 1.00 92.94 86 LEU A N 1
ATOM 680 C CA . LEU A 1 86 ? 3.635 14.508 -8.006 1.00 92.94 86 LEU A CA 1
ATOM 681 C C . LEU A 1 86 ? 4.339 15.138 -9.213 1.00 92.94 86 LEU A C 1
ATOM 683 O O . LEU A 1 86 ? 4.628 14.428 -10.175 1.00 92.94 86 LEU A O 1
ATOM 687 N N . VAL A 1 87 ? 4.679 16.427 -9.126 1.00 94.31 87 VAL A N 1
ATOM 688 C CA . VAL A 1 87 ? 5.415 17.145 -10.182 1.00 94.31 87 VAL A CA 1
ATOM 689 C C . VAL A 1 87 ? 6.792 16.521 -10.417 1.00 94.31 87 VAL A C 1
ATOM 691 O O . VAL A 1 87 ? 7.177 16.269 -11.558 1.00 94.31 87 VAL A O 1
ATOM 694 N N . GLU A 1 88 ? 7.528 16.213 -9.348 1.00 94.75 88 GLU A N 1
ATOM 695 C CA . GLU A 1 88 ? 8.838 15.563 -9.452 1.00 94.75 88 GLU A CA 1
ATOM 696 C C . GLU A 1 88 ? 8.737 14.163 -10.079 1.00 94.75 88 GLU A C 1
ATOM 698 O O . GLU A 1 88 ? 9.555 13.793 -10.919 1.00 94.75 88 GLU A O 1
ATOM 703 N N . ASN A 1 89 ? 7.703 13.390 -9.739 1.00 94.94 89 ASN A N 1
ATOM 704 C CA . ASN A 1 89 ? 7.486 12.072 -10.337 1.00 94.94 89 ASN A CA 1
ATOM 705 C C . ASN A 1 89 ? 7.139 12.140 -11.827 1.00 94.94 89 ASN A C 1
ATOM 707 O O . ASN A 1 89 ? 7.551 11.261 -12.587 1.00 94.94 89 ASN A O 1
ATOM 711 N N . GLU A 1 90 ? 6.385 13.148 -12.257 1.00 95.69 90 GLU A N 1
ATOM 712 C CA . GLU A 1 90 ? 6.092 13.359 -13.675 1.00 95.69 90 GLU A CA 1
ATOM 713 C C . GLU A 1 90 ? 7.368 13.701 -14.460 1.00 95.69 90 GLU A C 1
ATOM 715 O O . GLU A 1 90 ? 7.639 13.105 -15.505 1.00 95.69 90 GLU A O 1
ATOM 720 N N . GLU A 1 91 ? 8.211 14.575 -13.906 1.00 96.81 91 GLU A N 1
ATOM 721 C CA . GLU A 1 91 ? 9.530 14.901 -14.455 1.00 96.81 91 GLU A CA 1
ATOM 722 C C . GLU A 1 91 ? 10.427 13.658 -14.560 1.00 96.81 91 GLU A C 1
ATOM 724 O O . GLU A 1 91 ? 11.048 13.421 -15.600 1.00 96.81 91 GLU A O 1
ATOM 729 N N . LEU A 1 92 ? 10.475 12.835 -13.508 1.00 97.31 92 LEU A N 1
ATOM 730 C CA . LEU A 1 92 ? 11.245 11.591 -13.504 1.00 97.31 92 LEU A CA 1
ATOM 731 C C . LEU A 1 92 ? 10.744 10.618 -14.572 1.00 97.31 92 LEU A C 1
ATOM 733 O O . LEU A 1 92 ? 11.559 10.063 -15.307 1.00 97.31 92 LEU A O 1
ATOM 737 N N . ARG A 1 93 ? 9.423 10.450 -14.715 1.00 97.25 93 ARG A N 1
ATOM 738 C CA . ARG A 1 93 ? 8.839 9.619 -15.780 1.00 97.25 93 ARG A CA 1
ATOM 739 C C . ARG A 1 93 ? 9.252 10.112 -17.162 1.00 97.25 93 ARG A C 1
ATOM 741 O O . ARG A 1 93 ? 9.650 9.296 -17.988 1.00 97.25 93 ARG A O 1
ATOM 748 N N . ARG A 1 94 ? 9.233 11.430 -17.397 1.00 97.25 94 ARG A N 1
ATOM 749 C CA . ARG A 1 94 ? 9.683 12.008 -18.672 1.00 97.25 94 ARG A CA 1
ATOM 750 C C . ARG A 1 94 ? 11.154 11.690 -18.948 1.00 97.25 94 ARG A C 1
ATOM 752 O O . ARG A 1 94 ? 11.474 11.237 -20.043 1.00 97.25 94 ARG A O 1
ATOM 759 N N . ARG A 1 95 ? 12.036 11.883 -17.961 1.00 97.31 95 ARG A N 1
ATOM 760 C CA . ARG A 1 95 ? 13.476 11.588 -18.098 1.00 97.31 95 ARG A CA 1
ATOM 761 C C . ARG A 1 95 ? 13.748 10.110 -18.345 1.00 97.31 95 ARG A C 1
ATOM 763 O O . ARG A 1 95 ? 14.615 9.785 -19.148 1.00 97.31 95 ARG A O 1
ATOM 770 N N . VAL A 1 96 ? 13.012 9.221 -17.679 1.00 97.06 96 VAL A N 1
ATOM 771 C CA . VAL A 1 96 ? 13.116 7.774 -17.911 1.00 97.06 96 VAL A CA 1
ATOM 772 C C . VAL A 1 96 ? 12.741 7.443 -19.353 1.00 97.06 96 VAL A C 1
ATOM 774 O O . VAL A 1 96 ? 13.539 6.815 -20.040 1.00 97.06 96 VAL A O 1
ATOM 777 N N . SER A 1 97 ? 11.605 7.940 -19.854 1.00 96.00 97 SER A N 1
ATOM 778 C CA . SER A 1 97 ? 11.205 7.708 -21.249 1.00 96.00 97 SER A CA 1
ATOM 779 C C . SER A 1 97 ? 12.202 8.279 -22.261 1.00 96.00 97 SER A C 1
ATOM 781 O O . SER A 1 97 ? 12.457 7.658 -23.290 1.00 96.00 97 SER A O 1
ATOM 783 N N . GLU A 1 98 ? 12.796 9.440 -21.980 1.00 95.69 98 GLU A N 1
ATOM 784 C CA . GLU A 1 98 ? 13.837 10.029 -22.826 1.00 95.69 98 GLU A CA 1
ATOM 785 C C . GLU A 1 98 ? 15.100 9.156 -22.868 1.00 95.69 98 GLU A C 1
ATOM 787 O O . GLU A 1 98 ? 15.623 8.871 -23.946 1.00 95.69 98 GLU A O 1
ATOM 792 N N . LEU A 1 99 ? 15.572 8.685 -21.710 1.00 95.44 99 LEU A N 1
ATOM 793 C CA . LEU A 1 99 ? 16.732 7.797 -21.628 1.00 95.44 99 LEU A CA 1
ATOM 794 C C . LEU A 1 99 ? 16.469 6.456 -22.315 1.00 95.44 99 LEU A C 1
ATOM 796 O O . LEU A 1 99 ? 17.322 5.975 -23.058 1.00 95.44 99 LEU A O 1
ATOM 800 N N . GLU A 1 100 ? 15.289 5.870 -22.126 1.00 91.75 100 GLU A N 1
ATOM 801 C CA . GLU A 1 100 ? 14.878 4.652 -22.829 1.00 91.75 100 GLU A CA 1
ATOM 802 C C . GLU A 1 100 ? 14.891 4.865 -24.350 1.00 91.75 100 GLU A C 1
ATOM 804 O O . GLU A 1 100 ? 15.484 4.067 -25.084 1.00 91.75 100 GLU A O 1
ATOM 809 N N . ALA A 1 101 ? 14.330 5.982 -24.825 1.00 89.56 101 ALA A N 1
ATOM 810 C CA . ALA A 1 101 ? 14.326 6.342 -26.240 1.00 89.56 101 ALA A CA 1
ATOM 811 C C . ALA A 1 101 ? 15.733 6.579 -26.810 1.00 89.56 101 ALA A C 1
ATOM 813 O O . ALA A 1 101 ? 15.932 6.377 -28.003 1.00 89.56 101 ALA A O 1
ATOM 814 N N . GLN A 1 102 ? 16.716 6.966 -25.994 1.00 90.62 102 GLN A N 1
ATOM 815 C CA . GLN A 1 102 ? 18.114 7.077 -26.422 1.00 90.62 102 GLN A CA 1
ATOM 816 C C . GLN A 1 102 ? 18.844 5.725 -26.393 1.00 90.62 102 GLN A C 1
ATOM 818 O O . GLN A 1 102 ? 19.632 5.422 -27.290 1.00 90.62 102 GLN A O 1
ATOM 823 N N . ILE A 1 103 ? 18.595 4.883 -25.389 1.00 90.44 103 ILE A N 1
ATOM 824 C CA . ILE A 1 103 ? 19.309 3.610 -25.206 1.00 90.44 103 ILE A CA 1
ATOM 825 C C . ILE A 1 103 ? 18.882 2.573 -26.253 1.00 90.44 103 ILE A C 1
ATOM 827 O O . ILE A 1 103 ? 19.739 1.946 -26.884 1.00 90.44 103 ILE A O 1
ATOM 831 N N . HIS A 1 104 ? 17.576 2.403 -26.477 1.00 82.44 104 HIS A N 1
ATOM 832 C CA . HIS A 1 104 ? 17.038 1.390 -27.392 1.00 82.44 104 HIS A CA 1
ATOM 833 C C . HIS A 1 104 ? 17.585 1.467 -28.835 1.00 82.44 104 HIS A C 1
ATOM 835 O O . HIS A 1 104 ? 18.041 0.437 -29.353 1.00 82.44 104 HIS A O 1
ATOM 841 N N . PRO A 1 105 ? 17.589 2.630 -29.516 1.00 83.12 105 PRO A N 1
ATOM 842 C CA . PRO A 1 105 ? 18.103 2.733 -30.879 1.00 83.12 105 PRO A CA 1
ATOM 843 C C . PRO A 1 105 ? 19.628 2.641 -30.942 1.00 83.12 105 PRO A C 1
ATOM 845 O O . PRO A 1 105 ? 20.150 2.022 -31.870 1.00 83.12 105 PRO A O 1
ATOM 848 N N . ASN A 1 106 ? 20.355 3.183 -29.961 1.00 81.19 106 ASN A N 1
ATOM 849 C CA . ASN A 1 106 ? 21.819 3.124 -29.937 1.00 81.19 106 ASN A CA 1
ATOM 850 C C . ASN A 1 106 ? 22.326 1.685 -29.766 1.00 81.19 106 ASN A C 1
ATOM 852 O O . ASN A 1 106 ? 23.225 1.249 -30.491 1.00 81.19 106 ASN A O 1
ATOM 856 N N . LEU A 1 107 ? 21.698 0.911 -28.876 1.00 77.88 107 LEU A N 1
ATOM 857 C CA . LEU A 1 107 ? 22.017 -0.503 -28.695 1.00 77.88 107 LEU A CA 1
ATOM 858 C C . LEU A 1 107 ? 21.663 -1.324 -29.945 1.00 77.88 107 LEU A C 1
ATOM 860 O O . LEU A 1 107 ? 22.472 -2.132 -30.404 1.00 77.88 107 LEU A O 1
ATOM 864 N N . SER A 1 108 ? 20.493 -1.070 -30.542 1.00 74.19 108 SER A N 1
ATOM 865 C CA . SER A 1 108 ? 20.040 -1.755 -31.763 1.00 74.19 108 SER A CA 1
ATOM 866 C C . SER A 1 108 ? 20.942 -1.465 -32.967 1.00 74.19 108 SER A C 1
ATOM 868 O O . SER A 1 108 ? 21.281 -2.372 -33.730 1.00 74.19 108 SER A O 1
ATOM 870 N N . THR A 1 109 ? 21.382 -0.215 -33.120 1.00 74.12 109 THR A N 1
ATOM 871 C CA . THR A 1 109 ? 22.280 0.212 -34.202 1.00 74.12 109 THR A CA 1
ATOM 872 C C . THR A 1 109 ? 23.668 -0.395 -34.032 1.00 74.12 109 THR A C 1
ATOM 874 O O . THR A 1 109 ? 24.217 -0.934 -34.991 1.00 74.12 109 THR A O 1
ATOM 877 N N . SER A 1 110 ? 24.206 -0.394 -32.807 1.00 76.69 110 SER A N 1
ATOM 878 C CA . SER A 1 110 ? 25.498 -1.015 -32.492 1.00 76.69 110 SER A CA 1
ATOM 879 C C . SER A 1 110 ? 25.497 -2.527 -32.769 1.00 76.69 110 SER A C 1
ATOM 881 O O . SER A 1 110 ? 26.370 -3.036 -33.474 1.00 76.69 110 SER A O 1
ATOM 883 N N . LEU A 1 111 ? 24.460 -3.248 -32.322 1.00 78.06 111 LEU A N 1
ATOM 884 C CA . LEU A 1 111 ? 24.296 -4.684 -32.591 1.00 78.06 111 LEU A CA 1
ATOM 885 C C . LEU A 1 111 ? 24.131 -4.987 -34.085 1.00 78.06 111 LEU A C 1
ATOM 887 O O . LEU A 1 111 ? 24.707 -5.953 -34.590 1.00 78.06 111 LEU A O 1
ATOM 891 N N . SER A 1 112 ? 23.367 -4.163 -34.804 1.00 80.56 112 SER A N 1
ATOM 892 C CA . SER A 1 112 ? 23.187 -4.282 -36.254 1.00 80.56 112 SER A CA 1
ATOM 893 C C . SER A 1 112 ? 24.496 -4.067 -37.018 1.00 80.56 112 SER A C 1
ATOM 895 O O . SER A 1 112 ? 24.837 -4.865 -37.900 1.00 80.56 112 SER A O 1
ATOM 897 N N . ALA A 1 113 ? 25.256 -3.030 -36.656 1.00 79.62 113 ALA A N 1
ATOM 898 C CA . ALA A 1 113 ? 26.545 -2.714 -37.259 1.00 79.62 113 ALA A CA 1
ATOM 899 C C . ALA A 1 113 ? 27.557 -3.838 -37.011 1.00 79.62 113 ALA A C 1
ATOM 901 O O . ALA A 1 113 ? 28.154 -4.342 -37.963 1.00 79.62 113 ALA A O 1
ATOM 902 N N . HIS A 1 114 ? 27.666 -4.310 -35.765 1.00 84.25 114 HIS A N 1
ATOM 903 C CA . HIS A 1 114 ? 28.525 -5.438 -35.411 1.00 84.25 114 HIS A CA 1
ATOM 904 C C . HIS A 1 114 ? 28.144 -6.702 -36.191 1.00 84.25 114 HIS A C 1
ATOM 906 O O . HIS A 1 114 ? 28.987 -7.314 -36.844 1.00 84.25 114 HIS A O 1
ATOM 912 N N . ARG A 1 115 ? 26.854 -7.068 -36.212 1.00 77.56 115 ARG A N 1
ATOM 913 C CA . ARG A 1 115 ? 26.368 -8.248 -36.944 1.00 77.56 115 ARG A CA 1
ATOM 914 C C . ARG A 1 115 ? 26.642 -8.150 -38.446 1.00 77.56 115 ARG A C 1
ATOM 916 O O . ARG A 1 115 ? 26.936 -9.158 -39.085 1.00 77.56 115 ARG A O 1
ATOM 923 N N . SER A 1 116 ? 26.532 -6.955 -39.018 1.00 83.75 116 SER A N 1
ATOM 924 C CA . SER A 1 116 ? 26.816 -6.716 -40.436 1.00 83.75 116 SER A CA 1
ATOM 925 C C . SER A 1 116 ? 28.306 -6.821 -40.743 1.00 83.75 116 SER A C 1
ATOM 927 O O . SER A 1 116 ? 28.665 -7.482 -41.715 1.00 83.75 116 SER A O 1
ATOM 929 N N . TYR A 1 117 ? 29.161 -6.265 -39.883 1.00 84.56 117 TYR A N 1
ATOM 930 C CA . TYR A 1 117 ? 30.611 -6.399 -39.990 1.00 84.56 117 TYR A CA 1
ATOM 931 C C . TYR A 1 117 ? 31.051 -7.866 -39.900 1.00 84.56 117 TYR A C 1
ATOM 933 O O . TYR A 1 117 ? 31.737 -8.353 -40.795 1.00 84.56 117 TYR A O 1
ATOM 941 N N . SER A 1 118 ? 30.572 -8.614 -38.898 1.00 84.38 118 SER A N 1
ATOM 942 C CA . SER A 1 118 ? 30.896 -10.041 -38.757 1.00 84.38 118 SER A CA 1
ATOM 943 C C . SER A 1 118 ? 30.461 -10.863 -39.973 1.00 84.38 118 SER A C 1
ATOM 945 O O . SER A 1 118 ? 31.208 -11.727 -40.423 1.00 84.38 118 SER A O 1
ATOM 947 N N . ARG A 1 119 ? 29.275 -10.591 -40.544 1.00 83.94 119 ARG A N 1
ATOM 948 C CA . ARG A 1 119 ? 28.826 -11.261 -41.777 1.00 83.94 119 ARG A CA 1
ATOM 949 C C . ARG A 1 119 ? 29.739 -10.965 -42.960 1.00 83.94 119 ARG A C 1
ATOM 951 O O . ARG A 1 119 ? 30.057 -11.882 -43.707 1.00 83.94 119 ARG A O 1
ATOM 958 N N . ARG A 1 120 ? 30.149 -9.706 -43.132 1.00 84.19 120 ARG A N 1
ATOM 959 C CA . ARG A 1 120 ? 31.010 -9.293 -44.243 1.00 84.19 120 ARG A CA 1
ATOM 960 C C . ARG A 1 120 ? 32.370 -9.989 -44.190 1.00 84.19 120 ARG A C 1
ATOM 962 O O . ARG A 1 120 ? 32.773 -10.569 -45.188 1.00 84.19 120 ARG A O 1
ATOM 969 N N . ILE A 1 121 ? 33.002 -10.014 -43.017 1.00 83.06 121 ILE A N 1
ATOM 970 C CA . ILE A 1 121 ? 34.286 -10.700 -42.809 1.00 83.06 121 ILE A CA 1
ATOM 971 C C . ILE A 1 121 ? 34.184 -12.196 -43.133 1.00 83.06 121 ILE A C 1
ATOM 973 O O . ILE A 1 121 ? 35.061 -12.749 -43.791 1.00 83.06 121 ILE A O 1
ATOM 977 N N . MET A 1 122 ? 33.098 -12.856 -42.715 1.00 82.06 122 MET A N 1
ATOM 978 C CA . MET A 1 122 ? 32.877 -14.265 -43.052 1.00 82.06 122 MET A CA 1
ATOM 979 C C . MET A 1 122 ? 32.740 -14.468 -44.565 1.00 82.06 122 MET A C 1
ATOM 981 O O . MET A 1 122 ? 33.353 -15.381 -45.097 1.00 82.06 122 MET A O 1
ATOM 985 N N . LEU A 1 123 ? 31.973 -13.623 -45.262 1.00 80.00 123 LEU A N 1
ATOM 986 C CA . LEU A 1 123 ? 31.775 -13.728 -46.713 1.00 80.00 123 LEU A CA 1
ATOM 987 C C . LEU A 1 123 ? 33.065 -13.482 -47.507 1.00 80.00 123 LEU A C 1
ATOM 989 O O . LEU A 1 123 ? 33.378 -14.279 -48.388 1.00 80.00 123 LEU A O 1
ATOM 993 N N . GLU A 1 124 ? 33.836 -12.450 -47.157 1.00 81.69 124 GLU A N 1
ATOM 994 C CA . GLU A 1 124 ? 35.129 -12.150 -47.793 1.00 81.69 124 GLU A CA 1
ATOM 995 C C . GLU A 1 124 ? 36.125 -13.311 -47.608 1.00 81.69 124 GLU A C 1
ATOM 997 O O . GLU A 1 124 ? 36.771 -13.733 -48.566 1.00 81.69 124 GLU A O 1
ATOM 1002 N N . GLY A 1 125 ? 36.176 -13.917 -46.415 1.00 75.25 125 GLY A N 1
ATOM 1003 C CA . GLY A 1 125 ? 37.028 -15.083 -46.161 1.00 75.25 125 GLY A CA 1
ATOM 1004 C C . GLY A 1 125 ? 36.604 -16.358 -46.908 1.00 75.25 125 GLY A C 1
ATOM 1005 O O . GLY A 1 125 ? 37.444 -17.215 -47.182 1.00 75.25 125 GLY A O 1
ATOM 1006 N N . ILE A 1 126 ? 35.319 -16.513 -47.248 1.00 77.56 126 ILE A N 1
ATOM 1007 C CA . ILE A 1 126 ? 34.836 -17.636 -48.072 1.00 77.56 126 ILE A CA 1
ATOM 1008 C C . ILE A 1 126 ? 35.184 -17.395 -49.549 1.00 77.56 126 ILE A C 1
ATOM 1010 O O . ILE A 1 126 ? 35.629 -18.321 -50.225 1.00 77.56 126 ILE A O 1
ATOM 1014 N N . GLU A 1 127 ? 35.032 -16.161 -50.038 1.00 74.12 127 GLU A N 1
ATOM 1015 C CA . GLU A 1 127 ? 35.382 -15.772 -51.410 1.00 74.12 127 GLU A CA 1
ATOM 1016 C C . GLU A 1 127 ? 36.887 -15.925 -51.683 1.00 74.12 127 GLU A C 1
ATOM 1018 O O . GLU A 1 127 ? 37.278 -16.490 -52.705 1.00 74.12 127 GLU A O 1
ATOM 1023 N N . GLU A 1 128 ? 37.739 -15.489 -50.751 1.00 73.75 128 GLU A N 1
ATOM 1024 C CA . GLU A 1 128 ? 39.196 -15.645 -50.847 1.00 73.75 128 GLU A CA 1
ATOM 1025 C C . GLU A 1 128 ? 39.608 -17.125 -50.888 1.00 73.75 128 GLU A C 1
ATOM 1027 O O . GLU A 1 128 ? 40.438 -17.531 -51.706 1.00 73.75 128 GLU A O 1
ATOM 1032 N N . LYS A 1 129 ? 38.976 -17.965 -50.058 1.00 74.06 129 LYS A N 1
ATOM 1033 C CA . LYS A 1 129 ? 39.201 -19.416 -50.078 1.00 74.06 129 LYS A CA 1
ATOM 1034 C C . LYS A 1 129 ? 38.725 -20.066 -51.376 1.00 74.06 129 LYS A C 1
ATOM 1036 O O . LYS A 1 129 ? 39.424 -20.934 -51.885 1.00 74.06 129 LYS A O 1
ATOM 1041 N N . GLY A 1 130 ? 37.585 -19.644 -51.923 1.00 70.75 130 GLY A N 1
ATOM 1042 C CA . GLY A 1 130 ? 37.080 -20.130 -53.211 1.00 70.75 130 GLY A CA 1
ATOM 1043 C C . GLY A 1 130 ? 38.030 -19.810 -54.368 1.00 70.75 130 GLY A C 1
ATOM 1044 O O . GLY A 1 130 ? 38.381 -20.705 -55.132 1.00 70.75 130 GLY A O 1
ATOM 1045 N N . LYS A 1 131 ? 38.532 -18.570 -54.426 1.00 73.75 131 LYS A N 1
ATOM 1046 C CA . LYS A 1 131 ? 39.523 -18.130 -55.424 1.00 73.75 131 LYS A CA 1
ATOM 1047 C C . LYS A 1 131 ? 40.827 -18.924 -55.341 1.00 73.75 131 LYS A C 1
ATOM 1049 O O . LYS A 1 131 ? 41.392 -19.284 -56.366 1.00 73.75 131 LYS A O 1
ATOM 1054 N N . ARG A 1 132 ? 41.303 -19.229 -54.129 1.00 66.06 132 ARG A N 1
ATOM 1055 C CA . ARG A 1 132 ? 42.515 -20.041 -53.933 1.00 66.06 132 ARG A CA 1
ATOM 1056 C C . ARG A 1 132 ? 42.350 -21.475 -54.449 1.00 66.06 132 ARG A C 1
ATOM 1058 O O . ARG A 1 132 ? 43.276 -21.995 -55.055 1.00 66.06 132 ARG A O 1
ATOM 1065 N N . ILE A 1 133 ? 41.184 -22.085 -54.226 1.00 68.25 133 ILE A N 1
ATOM 1066 C CA . ILE A 1 133 ? 40.881 -23.452 -54.681 1.00 68.25 133 ILE A CA 1
ATOM 1067 C C . ILE A 1 133 ? 40.774 -23.515 -56.212 1.00 68.25 133 ILE A C 1
ATOM 1069 O O . ILE A 1 133 ? 41.257 -24.467 -56.810 1.00 68.25 133 ILE A O 1
ATOM 1073 N N . GLU A 1 134 ? 40.177 -22.504 -56.850 1.00 63.16 134 GLU A N 1
ATOM 1074 C CA . GLU A 1 134 ? 40.080 -22.429 -58.315 1.00 63.16 134 GLU A CA 1
ATOM 1075 C C . GLU A 1 134 ? 41.470 -22.362 -58.967 1.00 63.16 134 GLU A C 1
ATOM 1077 O O . GLU A 1 134 ? 41.753 -23.126 -59.887 1.00 63.16 134 GLU A O 1
ATOM 1082 N N . VAL A 1 135 ? 42.370 -21.536 -58.421 1.00 65.81 135 VAL A N 1
ATOM 1083 C CA . VAL A 1 135 ? 43.760 -21.421 -58.896 1.00 65.81 135 VAL A CA 1
ATOM 1084 C C . VAL A 1 135 ? 44.543 -22.726 -58.698 1.00 65.81 135 VAL A C 1
ATOM 1086 O O . VAL A 1 135 ? 45.269 -23.129 -59.596 1.00 65.81 135 VAL A O 1
ATOM 1089 N N . GLU A 1 136 ? 44.366 -23.417 -57.569 1.00 66.12 136 GLU A N 1
ATOM 1090 C CA . GLU A 1 136 ? 45.037 -24.699 -57.277 1.00 66.12 136 GLU A CA 1
ATOM 1091 C C . GLU A 1 136 ? 44.482 -25.875 -58.110 1.00 66.12 136 GLU A C 1
ATOM 1093 O O . GLU A 1 136 ? 45.138 -26.900 -58.241 1.00 66.12 136 GLU A O 1
ATOM 1098 N N . SER A 1 137 ? 43.287 -25.734 -58.700 1.00 63.78 137 SER A N 1
ATOM 1099 C CA . SER A 1 137 ? 42.669 -26.746 -59.576 1.00 63.78 137 SER A CA 1
ATOM 1100 C C . SER A 1 137 ? 43.036 -26.626 -61.062 1.00 63.78 137 SER A C 1
ATOM 1102 O O . SER A 1 137 ? 42.592 -27.446 -61.867 1.00 63.78 137 SER A O 1
ATOM 1104 N N . MET A 1 138 ? 43.799 -25.592 -61.432 1.00 60.47 138 MET A N 1
ATOM 1105 C CA . MET A 1 138 ? 44.241 -25.327 -62.808 1.00 60.47 138 MET A CA 1
ATOM 1106 C C . MET A 1 138 ? 45.701 -25.736 -63.082 1.00 60.47 138 MET A C 1
ATOM 1108 O O . MET A 1 138 ? 46.115 -25.669 -64.241 1.00 60.47 138 MET A O 1
ATOM 1112 N N . ASP A 1 139 ? 46.438 -26.165 -62.051 1.00 52.84 139 ASP A N 1
ATOM 1113 C CA . ASP A 1 139 ? 47.773 -26.786 -62.127 1.00 52.84 139 ASP A CA 1
ATOM 1114 C C . ASP A 1 139 ? 47.674 -28.326 -62.126 1.00 52.84 139 ASP A C 1
ATOM 1116 O O . ASP A 1 139 ? 48.518 -28.976 -62.790 1.00 52.84 139 ASP A O 1
#